Protein AF-A0A1H4GL69-F1 (afdb_monomer_lite)

Sequence (78 aa):
MIHLYIDTNAYLTFYHMSSDDLEELKKLDVLIKDKRIKLYLPQQTIDEFRRNREVKIADALKRFKEEKLTNQFLELLT

Radius of gyration: 17.4 Å; chains: 1; bounding box: 43×30×40 Å

Foldseek 3Di:
DAEDEDALVNVLCVLVDDPVRVVVVVVVVVCVVVVVYDYDDDPVSVVVNVVCVVVSNVVSVVVVVVVVVVVVVVVVVD

Structure (mmCIF, N/CA/C/O backbone):
data_AF-A0A1H4GL69-F1
#
_entry.id   AF-A0A1H4GL69-F1
#
loop_
_atom_site.group_PDB
_atom_site.id
_atom_site.type_symbol
_atom_site.label_atom_id
_atom_site.label_alt_id
_atom_site.label_comp_id
_atom_site.label_asym_id
_atom_site.label_entity_id
_atom_site.label_seq_id
_atom_site.pdbx_PDB_ins_code
_atom_site.Cartn_x
_atom_site.Cartn_y
_atom_site.Cartn_z
_atom_site.occupancy
_atom_site.B_iso_or_equiv
_atom_site.auth_seq_id
_atom_site.auth_comp_id
_atom_site.auth_asym_id
_atom_site.auth_atom_id
_atom_site.pdbx_PDB_model_num
ATOM 1 N N . MET A 1 1 ? -4.896 0.582 20.919 1.00 87.06 1 MET A N 1
ATOM 2 C CA . MET A 1 1 ? -5.168 0.663 19.470 1.00 87.06 1 MET A CA 1
ATOM 3 C C . MET A 1 1 ? -4.181 1.644 18.871 1.00 87.06 1 MET A C 1
ATOM 5 O O . MET A 1 1 ? -4.071 2.748 19.386 1.00 87.06 1 MET A O 1
ATOM 9 N N . ILE A 1 2 ? -3.415 1.211 17.874 1.00 96.19 2 ILE A N 1
ATOM 10 C CA . ILE A 1 2 ? -2.362 2.005 17.236 1.00 96.19 2 ILE A CA 1
ATOM 11 C C . ILE A 1 2 ? -2.941 2.682 15.996 1.00 96.19 2 ILE A C 1
ATOM 13 O O . ILE A 1 2 ? -3.688 2.071 15.236 1.00 96.19 2 ILE A O 1
ATOM 17 N N . HIS A 1 3 ? -2.590 3.945 15.798 1.00 96.31 3 HIS A N 1
ATOM 18 C CA . HIS A 1 3 ? -2.958 4.724 14.626 1.00 96.31 3 HIS A CA 1
ATOM 19 C C . HIS A 1 3 ? -1.749 4.809 13.707 1.00 96.31 3 HIS A C 1
ATOM 21 O O . HIS A 1 3 ? -0.706 5.309 14.118 1.00 96.31 3 HIS A O 1
ATOM 27 N N . LEU A 1 4 ? -1.886 4.289 12.491 1.00 95.06 4 LEU A N 1
ATOM 28 C CA . LEU A 1 4 ? -0.787 4.194 11.542 1.00 95.06 4 LEU A CA 1
ATOM 29 C C . LEU A 1 4 ? -1.127 4.970 10.275 1.00 95.06 4 LEU A C 1
ATOM 31 O O . LEU A 1 4 ? -2.227 4.853 9.739 1.00 95.06 4 LEU A O 1
ATOM 35 N N . TYR A 1 5 ? -0.159 5.733 9.794 1.00 95.12 5 TYR A N 1
ATOM 36 C CA . TYR A 1 5 ? -0.137 6.299 8.455 1.00 95.12 5 TYR A CA 1
ATOM 37 C C . TYR A 1 5 ? 1.168 5.858 7.797 1.00 95.12 5 TYR A C 1
ATOM 39 O O . TYR A 1 5 ? 2.207 5.822 8.455 1.00 95.12 5 TYR A O 1
ATOM 47 N N . ILE A 1 6 ? 1.100 5.505 6.519 1.00 92.56 6 ILE A N 1
ATOM 48 C CA . ILE A 1 6 ? 2.260 5.119 5.721 1.00 92.56 6 ILE A CA 1
ATOM 49 C C . ILE A 1 6 ? 2.363 6.134 4.592 1.00 92.56 6 ILE A C 1
ATOM 51 O O . ILE A 1 6 ? 1.399 6.350 3.858 1.00 92.56 6 ILE A O 1
ATOM 55 N N . ASP A 1 7 ? 3.526 6.769 4.488 1.00 93.00 7 ASP A N 1
ATOM 56 C CA . ASP A 1 7 ? 3.809 7.711 3.414 1.00 93.00 7 ASP A CA 1
ATOM 57 C C . ASP A 1 7 ? 3.856 7.010 2.052 1.00 93.00 7 ASP A C 1
ATOM 59 O O . ASP A 1 7 ? 4.232 5.838 1.947 1.00 93.00 7 ASP A O 1
ATOM 63 N N . THR A 1 8 ? 3.537 7.744 0.988 1.00 91.62 8 THR A N 1
ATOM 64 C CA . THR A 1 8 ? 3.599 7.226 -0.377 1.00 91.62 8 THR A CA 1
ATOM 65 C C . THR A 1 8 ? 4.960 6.612 -0.706 1.00 91.62 8 THR A C 1
ATOM 67 O O . THR A 1 8 ? 5.016 5.549 -1.323 1.00 91.62 8 THR A O 1
ATOM 70 N N . ASN A 1 9 ? 6.065 7.227 -0.276 1.00 88.56 9 ASN A N 1
ATOM 71 C CA . ASN A 1 9 ? 7.400 6.706 -0.566 1.00 88.56 9 ASN A CA 1
ATOM 72 C C . ASN A 1 9 ? 7.646 5.358 0.106 1.00 88.56 9 ASN A C 1
ATOM 74 O O . ASN A 1 9 ? 8.233 4.480 -0.520 1.00 88.56 9 ASN A O 1
ATOM 78 N N . ALA A 1 10 ? 7.146 5.169 1.329 1.00 89.12 10 ALA A N 1
ATOM 79 C CA . ALA A 1 10 ? 7.215 3.885 2.017 1.00 89.12 10 ALA A CA 1
ATOM 80 C C . ALA A 1 10 ? 6.386 2.808 1.299 1.00 89.12 10 ALA A C 1
ATOM 82 O O . ALA A 1 10 ? 6.831 1.674 1.205 1.00 89.12 10 ALA A O 1
ATOM 83 N N . TYR A 1 11 ? 5.234 3.145 0.709 1.00 88.31 11 TYR A N 1
ATOM 84 C CA . TYR A 1 11 ? 4.522 2.195 -0.157 1.00 88.31 11 TYR A CA 1
ATOM 85 C C . TYR A 1 11 ? 5.302 1.853 -1.431 1.00 88.31 11 TYR A C 1
ATOM 87 O O . TYR A 1 11 ? 5.246 0.724 -1.912 1.00 88.31 11 TYR A O 1
ATOM 95 N N . LEU A 1 12 ? 6.016 2.819 -2.013 1.00 86.7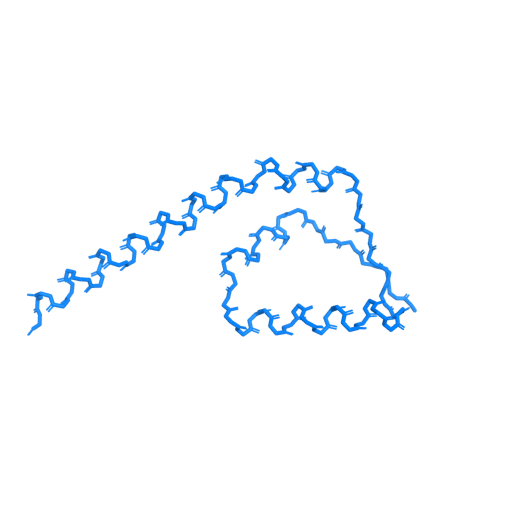5 12 LEU A N 1
ATOM 96 C CA . LEU A 1 12 ? 6.779 2.598 -3.242 1.00 86.75 12 LEU A CA 1
ATOM 97 C C . LEU A 1 12 ? 8.028 1.736 -3.018 1.00 86.75 12 LEU A C 1
ATOM 99 O O . LEU A 1 12 ? 8.459 1.072 -3.961 1.00 86.75 12 LEU A O 1
ATOM 103 N N . THR A 1 13 ? 8.592 1.689 -1.804 1.00 84.75 13 THR A N 1
ATOM 104 C CA . THR A 1 13 ? 9.710 0.774 -1.511 1.00 84.75 13 THR A CA 1
ATOM 105 C C . THR A 1 13 ? 9.302 -0.694 -1.625 1.00 84.75 13 THR A C 1
ATOM 107 O O . THR A 1 13 ? 10.162 -1.528 -1.898 1.00 84.75 13 THR A O 1
ATOM 110 N N . PHE A 1 14 ? 8.005 -1.016 -1.539 1.00 81.69 14 PHE A N 1
ATOM 111 C CA . PHE A 1 14 ? 7.506 -2.390 -1.669 1.00 81.69 14 PHE A CA 1
ATOM 112 C C . PHE A 1 14 ? 7.772 -3.002 -3.054 1.00 81.69 14 PHE A C 1
ATOM 114 O O . PHE A 1 14 ? 7.842 -4.219 -3.173 1.00 81.69 14 PHE A O 1
ATOM 121 N N . TYR A 1 15 ? 7.992 -2.193 -4.099 1.00 78.69 15 TYR A N 1
ATOM 122 C CA . TYR A 1 15 ? 8.393 -2.693 -5.427 1.00 78.69 15 TYR A CA 1
ATOM 123 C C . TYR A 1 15 ? 9.841 -3.193 -5.492 1.00 78.69 15 TYR A C 1
ATOM 125 O O . TYR A 1 15 ? 10.229 -3.821 -6.475 1.00 78.69 15 TYR A O 1
ATOM 133 N N . HIS A 1 16 ? 10.644 -2.893 -4.474 1.00 77.19 16 HIS A N 1
ATOM 134 C CA . HIS A 1 16 ? 12.048 -3.289 -4.376 1.00 77.19 16 HIS A CA 1
ATOM 135 C C . HIS A 1 16 ? 12.308 -4.241 -3.203 1.00 77.19 16 HIS A C 1
ATOM 137 O O . HIS A 1 16 ? 13.460 -4.574 -2.938 1.00 77.19 16 HIS A O 1
ATOM 143 N N . MET A 1 17 ? 11.257 -4.645 -2.489 1.00 77.00 17 MET A N 1
ATOM 144 C CA . MET A 1 17 ? 11.347 -5.540 -1.341 1.00 77.00 17 MET A CA 1
ATOM 145 C C . MET A 1 17 ? 11.627 -6.982 -1.774 1.00 77.00 17 MET A C 1
ATOM 147 O O . MET A 1 17 ? 11.104 -7.459 -2.783 1.00 77.00 17 MET A O 1
ATOM 151 N N . SER A 1 18 ? 12.457 -7.670 -0.992 1.00 75.25 18 SER A N 1
ATOM 152 C CA . SER A 1 18 ? 12.731 -9.098 -1.149 1.00 75.25 18 SER A CA 1
ATOM 153 C C . SER A 1 18 ? 11.538 -9.948 -0.691 1.00 75.25 18 SER A C 1
ATOM 155 O O . SER A 1 18 ? 10.592 -9.443 -0.084 1.00 75.25 18 SER A O 1
ATOM 157 N N . SER A 1 19 ? 11.576 -11.259 -0.952 1.00 73.19 19 SER A N 1
ATOM 158 C CA . SER A 1 19 ? 10.560 -12.196 -0.447 1.00 73.19 19 SER A CA 1
ATOM 159 C C . SER A 1 19 ? 10.390 -12.132 1.071 1.00 73.19 19 SER A C 1
ATOM 161 O O . SER A 1 19 ? 9.277 -12.299 1.563 1.00 73.19 19 SER A O 1
ATOM 163 N N . ASP A 1 20 ? 11.476 -11.859 1.791 1.00 72.94 20 ASP A N 1
ATOM 164 C CA . ASP A 1 20 ? 11.505 -11.859 3.252 1.00 72.94 20 ASP A CA 1
ATOM 165 C C . ASP A 1 20 ? 10.838 -10.593 3.811 1.00 72.94 20 ASP A C 1
ATOM 167 O O . ASP A 1 20 ? 10.084 -10.655 4.784 1.00 72.94 20 ASP A O 1
ATOM 171 N N . ASP A 1 21 ? 11.011 -9.457 3.132 1.00 78.31 21 ASP A N 1
ATOM 172 C CA . ASP A 1 21 ? 10.370 -8.186 3.488 1.00 78.31 21 ASP A CA 1
ATOM 173 C C . ASP A 1 21 ? 8.841 -8.231 3.299 1.00 78.31 21 ASP A C 1
ATOM 175 O O . ASP A 1 21 ? 8.082 -7.593 4.038 1.00 78.31 21 ASP A O 1
ATOM 179 N N . LEU A 1 22 ? 8.358 -9.025 2.336 1.00 80.06 22 LEU A N 1
ATOM 180 C CA . LEU A 1 22 ? 6.923 -9.233 2.115 1.00 80.06 22 LEU A CA 1
ATOM 181 C C . LEU A 1 22 ? 6.251 -9.979 3.280 1.00 80.06 22 LEU A C 1
ATOM 183 O O . LEU A 1 22 ? 5.042 -9.835 3.485 1.00 80.06 22 LEU A O 1
ATOM 187 N N . GLU A 1 23 ? 7.003 -10.753 4.067 1.00 84.81 23 GLU A N 1
ATOM 188 C CA . GLU A 1 23 ? 6.457 -11.486 5.211 1.00 84.81 23 GLU A CA 1
ATOM 189 C C . GLU A 1 23 ? 6.100 -10.543 6.374 1.00 84.81 23 GLU A C 1
ATOM 191 O O . GLU A 1 23 ? 5.093 -10.742 7.059 1.00 84.81 23 GLU A O 1
ATOM 196 N N . GLU A 1 24 ? 6.845 -9.449 6.551 1.00 83.12 24 GLU A N 1
ATOM 197 C CA . GLU A 1 24 ? 6.509 -8.398 7.522 1.00 83.12 24 GLU A CA 1
ATOM 198 C C . GLU A 1 24 ? 5.208 -7.667 7.151 1.00 83.12 24 GLU A C 1
ATOM 200 O O . GLU A 1 24 ? 4.392 -7.349 8.024 1.00 83.12 24 GLU A O 1
ATOM 205 N N . LEU A 1 25 ? 4.934 -7.477 5.855 1.00 86.12 25 LEU A N 1
ATOM 206 C CA . LEU A 1 25 ? 3.668 -6.890 5.396 1.00 86.12 25 LEU A CA 1
ATOM 207 C C . LEU A 1 25 ? 2.461 -7.762 5.744 1.00 86.12 25 LEU A C 1
ATOM 209 O O . LEU A 1 25 ? 1.403 -7.237 6.103 1.00 86.12 25 LEU A O 1
ATOM 213 N N . LYS A 1 26 ? 2.612 -9.091 5.712 1.00 89.56 26 LYS A N 1
ATOM 214 C CA . LYS A 1 26 ? 1.546 -10.003 6.151 1.00 89.56 26 LYS A CA 1
ATOM 215 C C . LYS A 1 26 ? 1.248 -9.848 7.640 1.00 89.56 26 LYS A C 1
ATOM 217 O O . LYS A 1 26 ? 0.084 -9.889 8.033 1.00 89.56 26 LYS A O 1
ATOM 222 N N . LYS A 1 27 ? 2.264 -9.617 8.478 1.00 91.25 27 LYS A N 1
ATOM 223 C CA . LYS A 1 27 ? 2.051 -9.357 9.914 1.00 91.25 27 LYS A CA 1
ATOM 224 C C . LYS A 1 27 ? 1.259 -8.069 10.131 1.00 91.25 27 LYS A C 1
ATOM 226 O O . LYS A 1 27 ? 0.358 -8.043 10.969 1.00 91.25 27 LYS A O 1
ATOM 231 N N . LEU A 1 28 ? 1.550 -7.021 9.357 1.00 91.06 28 LEU A N 1
ATOM 232 C CA . LEU A 1 28 ? 0.785 -5.775 9.403 1.00 91.06 28 LEU A CA 1
ATOM 233 C C . LEU A 1 28 ? -0.692 -5.996 9.027 1.00 91.06 28 LEU A C 1
ATOM 235 O O . LEU A 1 28 ? -1.572 -5.495 9.728 1.00 91.06 28 LEU A O 1
ATOM 239 N N . ASP A 1 29 ? -0.971 -6.781 7.983 1.00 92.88 29 ASP A N 1
ATOM 240 C CA . ASP A 1 29 ? -2.338 -7.135 7.569 1.00 92.88 29 ASP A CA 1
ATOM 241 C C . ASP A 1 29 ? -3.121 -7.848 8.688 1.00 92.88 29 ASP A C 1
ATOM 243 O O . ASP A 1 29 ? -4.257 -7.471 8.991 1.00 92.88 29 ASP A O 1
ATOM 247 N N . VAL A 1 30 ? -2.495 -8.805 9.384 1.00 96.44 30 VAL A N 1
ATOM 248 C CA . VAL A 1 30 ? -3.103 -9.484 10.546 1.00 96.44 30 VAL A CA 1
ATOM 249 C C . VAL A 1 30 ? -3.458 -8.483 11.650 1.00 96.44 30 VAL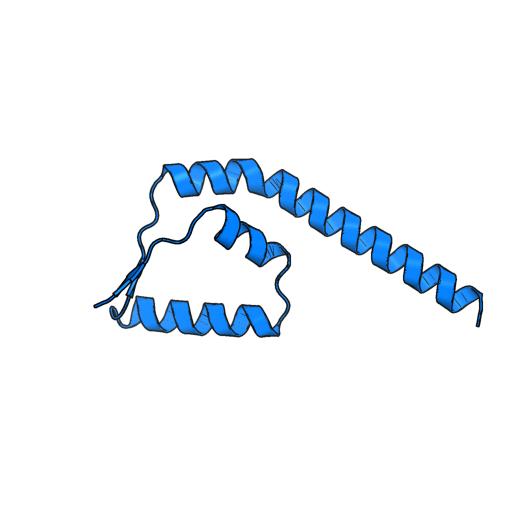 A C 1
ATOM 251 O O . VAL A 1 30 ? -4.582 -8.479 12.148 1.00 96.44 30 VAL A O 1
ATOM 254 N N . LEU A 1 31 ? -2.545 -7.572 11.998 1.00 95.94 31 LEU A N 1
ATOM 255 C CA . LEU A 1 31 ? -2.779 -6.580 13.055 1.00 95.94 31 LEU A CA 1
ATOM 256 C C . LEU A 1 31 ? -3.891 -5.573 12.711 1.00 95.94 31 LEU A C 1
ATOM 258 O O . LEU A 1 31 ? -4.571 -5.073 13.616 1.00 95.94 31 LEU A O 1
ATOM 262 N N . ILE A 1 32 ? -4.081 -5.266 11.424 1.00 95.25 32 ILE A N 1
ATOM 263 C CA . ILE A 1 32 ? -5.192 -4.437 10.937 1.00 95.25 32 ILE A CA 1
ATOM 264 C C . ILE A 1 32 ? -6.514 -5.209 11.046 1.00 95.25 32 ILE A C 1
ATOM 266 O O . ILE A 1 32 ? -7.490 -4.672 11.577 1.00 95.25 32 ILE A O 1
ATOM 270 N N . LYS A 1 33 ? -6.545 -6.474 10.606 1.00 95.38 33 LYS A N 1
ATOM 271 C CA . LYS A 1 33 ? -7.729 -7.352 10.695 1.00 95.38 33 LYS A CA 1
ATOM 272 C C . LYS A 1 33 ? -8.180 -7.575 12.137 1.00 95.38 33 LYS A C 1
ATOM 274 O O . LYS A 1 33 ? -9.372 -7.479 12.424 1.00 95.38 33 LYS A O 1
ATOM 279 N N . ASP A 1 34 ? -7.226 -7.732 13.050 1.00 96.94 34 ASP A N 1
ATOM 280 C CA . ASP A 1 34 ? -7.464 -7.849 14.493 1.00 96.94 34 ASP A CA 1
ATOM 281 C C . ASP A 1 34 ? -7.889 -6.522 15.153 1.00 96.94 34 ASP A C 1
ATOM 283 O O . ASP A 1 34 ? -8.057 -6.451 16.371 1.00 96.94 34 ASP A O 1
ATOM 287 N N . LYS A 1 35 ? -8.048 -5.438 14.376 1.00 95.31 35 LYS A N 1
ATOM 288 C CA . LYS A 1 35 ? -8.404 -4.086 14.847 1.00 95.31 35 LYS A CA 1
ATOM 289 C C . LYS A 1 35 ? -7.421 -3.518 15.877 1.00 95.31 35 LYS A C 1
ATOM 291 O O . LYS A 1 35 ? -7.748 -2.595 16.625 1.00 95.31 35 LYS A O 1
ATOM 296 N N . ARG A 1 36 ? -6.191 -4.040 15.919 1.00 97.00 36 ARG A N 1
ATOM 297 C CA . ARG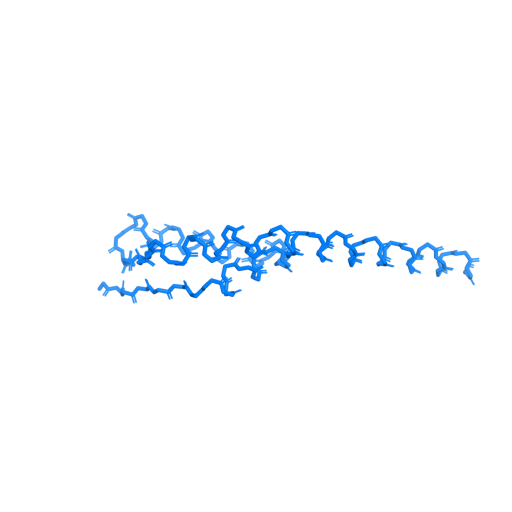 A 1 36 ? -5.117 -3.531 16.784 1.00 97.00 36 ARG A CA 1
ATOM 298 C C . ARG A 1 36 ? -4.476 -2.287 16.181 1.00 97.00 36 ARG A C 1
ATOM 300 O O . ARG A 1 36 ? -4.070 -1.398 16.937 1.00 97.00 36 ARG A O 1
ATOM 307 N N . ILE A 1 37 ? -4.436 -2.219 14.850 1.00 97.19 37 ILE A N 1
ATOM 308 C CA . ILE A 1 37 ? -3.976 -1.074 14.062 1.00 97.19 37 ILE A CA 1
ATOM 309 C C . ILE A 1 37 ? -5.143 -0.506 13.251 1.00 97.19 37 ILE A C 1
ATOM 311 O O . ILE A 1 37 ? -5.830 -1.227 12.533 1.00 97.19 37 ILE A O 1
ATOM 315 N N . LYS A 1 38 ? -5.324 0.812 13.324 1.00 96.56 38 LYS A N 1
ATOM 316 C CA . LYS A 1 38 ? -6.148 1.577 12.390 1.00 96.56 38 LYS A CA 1
ATOM 317 C C . LYS A 1 38 ? -5.226 2.266 11.391 1.00 96.56 38 LYS A C 1
ATOM 319 O O . LYS A 1 38 ? -4.556 3.239 11.742 1.00 96.56 38 LYS A O 1
ATOM 324 N N . LEU A 1 39 ? -5.197 1.744 10.170 1.00 94.81 39 LEU A N 1
ATOM 325 C CA . LEU A 1 39 ? -4.445 2.323 9.064 1.00 94.81 39 LEU A CA 1
ATOM 326 C C . LEU A 1 39 ? -5.258 3.449 8.416 1.00 94.81 39 LEU A C 1
ATOM 328 O O . LEU A 1 39 ? -6.413 3.253 8.036 1.00 94.81 39 LEU A O 1
ATOM 332 N N . TYR A 1 40 ? -4.650 4.622 8.288 1.00 96.25 40 TYR A N 1
ATOM 333 C CA . TYR A 1 40 ? -5.203 5.741 7.539 1.00 96.25 40 TYR A CA 1
ATOM 334 C C . TYR A 1 40 ? -4.619 5.759 6.134 1.00 96.25 40 TYR A C 1
ATOM 336 O O . TYR A 1 40 ? -3.401 5.734 5.961 1.00 96.25 40 TYR A O 1
ATOM 344 N N . LEU A 1 41 ? -5.502 5.854 5.142 1.00 94.94 41 LEU A N 1
ATOM 345 C CA . LEU A 1 41 ? -5.128 5.975 3.740 1.00 94.94 41 LEU A CA 1
ATOM 346 C C . LEU A 1 41 ? -5.861 7.174 3.112 1.00 94.94 41 LEU A C 1
ATOM 348 O O . LEU A 1 41 ? -6.942 7.008 2.547 1.00 94.94 41 LEU A O 1
ATOM 352 N N . PRO A 1 42 ? -5.323 8.397 3.269 1.00 96.25 42 PRO A N 1
ATOM 353 C CA . PRO A 1 42 ? -5.855 9.597 2.633 1.00 96.25 42 PRO A CA 1
ATOM 354 C C . PRO A 1 42 ? -5.860 9.483 1.105 1.00 96.25 42 PRO A C 1
ATOM 356 O O . PRO A 1 42 ? -4.970 8.869 0.514 1.00 96.25 42 PRO A O 1
ATOM 359 N N . GLN A 1 43 ? -6.810 10.158 0.455 1.00 95.69 43 GLN A N 1
ATOM 360 C CA . GLN A 1 43 ? -6.907 10.171 -1.009 1.00 95.69 43 GLN A CA 1
ATOM 361 C C . GLN A 1 43 ? -5.630 10.712 -1.671 1.00 95.69 43 GLN A C 1
ATOM 363 O O . GLN A 1 43 ? -5.162 10.143 -2.651 1.00 95.69 43 GLN A O 1
ATOM 368 N N . GLN A 1 44 ? -5.007 11.735 -1.077 1.00 94.31 44 GLN A N 1
ATOM 369 C CA . GLN A 1 44 ? -3.741 12.295 -1.557 1.00 94.31 44 GLN A CA 1
ATOM 370 C C . GLN A 1 44 ? -2.631 11.236 -1.662 1.00 94.31 44 GLN A C 1
ATOM 372 O O . GLN A 1 44 ? -1.910 11.207 -2.657 1.00 94.31 44 GLN A O 1
ATOM 377 N N . THR A 1 45 ? -2.522 10.344 -0.675 1.00 95.00 45 THR A N 1
ATOM 378 C CA . THR A 1 45 ? -1.548 9.241 -0.678 1.00 95.00 45 THR A CA 1
ATOM 379 C C . THR A 1 45 ? -1.839 8.258 -1.810 1.00 95.00 45 THR A C 1
ATOM 381 O O . THR A 1 45 ? -0.925 7.803 -2.490 1.00 95.00 45 THR A O 1
ATOM 384 N N . ILE A 1 46 ? -3.118 7.959 -2.066 1.00 93.69 46 ILE A N 1
ATOM 385 C CA . ILE A 1 46 ? -3.532 7.093 -3.181 1.00 93.69 46 ILE A CA 1
ATOM 386 C C . ILE A 1 46 ? -3.164 7.733 -4.525 1.00 93.69 46 ILE A C 1
ATOM 388 O O . ILE A 1 46 ? -2.641 7.053 -5.411 1.00 93.69 46 ILE A O 1
ATOM 392 N N . ASP A 1 47 ? -3.425 9.028 -4.683 1.00 94.00 47 ASP A N 1
ATOM 393 C CA . ASP A 1 47 ? -3.180 9.756 -5.928 1.00 94.00 47 ASP A CA 1
ATOM 394 C C . ASP A 1 47 ? -1.682 9.889 -6.216 1.00 94.00 47 ASP A C 1
ATOM 396 O O . ASP A 1 47 ? -1.232 9.638 -7.337 1.00 94.00 47 ASP A O 1
ATOM 400 N N . GLU A 1 48 ? -0.888 10.217 -5.195 1.00 92.62 48 GLU A N 1
ATOM 401 C CA . GLU A 1 48 ? 0.567 10.258 -5.297 1.00 92.62 48 GLU A CA 1
ATOM 402 C C . GLU A 1 48 ? 1.148 8.874 -5.593 1.00 92.62 48 GLU A C 1
ATOM 404 O O . GLU A 1 48 ? 2.003 8.745 -6.472 1.00 92.62 48 GLU A O 1
ATOM 409 N N . PHE A 1 49 ? 0.643 7.827 -4.930 1.00 92.44 49 PHE A N 1
ATOM 410 C CA . PHE A 1 49 ? 1.082 6.459 -5.185 1.00 92.44 49 PHE A CA 1
ATOM 411 C C . PHE A 1 49 ? 0.815 6.077 -6.637 1.00 92.44 49 PHE A C 1
ATOM 413 O O . PHE A 1 49 ? 1.717 5.600 -7.318 1.00 92.44 49 PHE A O 1
ATOM 420 N N . ARG A 1 50 ? -0.396 6.337 -7.149 1.00 89.69 50 ARG A N 1
ATOM 421 C CA . ARG A 1 50 ? -0.763 6.050 -8.544 1.00 89.69 50 ARG A CA 1
ATOM 422 C C . ARG A 1 50 ? 0.116 6.802 -9.539 1.00 89.69 50 ARG A C 1
ATOM 424 O O . ARG A 1 50 ? 0.573 6.179 -10.492 1.00 89.69 50 ARG A O 1
ATOM 431 N N . ARG A 1 51 ? 0.382 8.091 -9.303 1.00 88.56 51 ARG A N 1
ATOM 432 C CA . ARG A 1 51 ? 1.237 8.921 -10.169 1.00 88.56 51 ARG A CA 1
ATOM 433 C C . ARG A 1 51 ? 2.680 8.418 -10.210 1.00 88.56 51 ARG A C 1
ATOM 435 O O . ARG A 1 51 ? 3.275 8.339 -11.277 1.00 88.56 51 ARG A O 1
ATOM 442 N N . ASN A 1 52 ? 3.237 8.064 -9.056 1.00 88.25 52 ASN A N 1
ATOM 443 C CA . ASN A 1 52 ? 4.643 7.680 -8.947 1.00 88.25 52 ASN A CA 1
ATOM 444 C C . ASN A 1 52 ? 4.882 6.195 -9.287 1.00 88.25 52 ASN A C 1
ATOM 446 O O . ASN A 1 52 ? 6.020 5.801 -9.554 1.00 88.25 52 ASN A O 1
ATOM 450 N N . ARG A 1 53 ? 3.825 5.367 -9.297 1.00 83.88 53 ARG A N 1
ATOM 451 C CA . ARG A 1 53 ? 3.904 3.916 -9.525 1.00 83.88 53 ARG A CA 1
ATOM 452 C C . ARG A 1 53 ? 4.569 3.562 -10.850 1.00 83.88 53 ARG A C 1
ATOM 454 O O . ARG A 1 53 ? 5.442 2.702 -10.871 1.00 83.88 53 ARG A O 1
ATOM 461 N N . GLU A 1 54 ? 4.156 4.190 -11.947 1.00 80.88 54 GLU A N 1
ATOM 462 C CA . GLU A 1 54 ? 4.652 3.837 -13.287 1.00 80.88 54 GLU A CA 1
ATOM 463 C C . GLU A 1 54 ? 6.151 4.101 -13.426 1.00 80.88 54 GLU A C 1
ATOM 465 O O . GLU A 1 54 ? 6.884 3.247 -13.921 1.00 80.88 54 GLU A O 1
ATOM 470 N N . VAL A 1 55 ? 6.615 5.232 -12.888 1.00 81.12 55 VAL A N 1
ATOM 471 C CA . VAL A 1 55 ? 8.039 5.584 -12.850 1.00 81.12 55 VAL A CA 1
ATOM 472 C C . VAL A 1 55 ? 8.827 4.553 -12.040 1.00 81.12 55 VAL A C 1
ATOM 474 O O . VAL A 1 55 ? 9.847 4.054 -12.506 1.00 81.12 55 VAL A O 1
ATOM 477 N N . LYS A 1 56 ?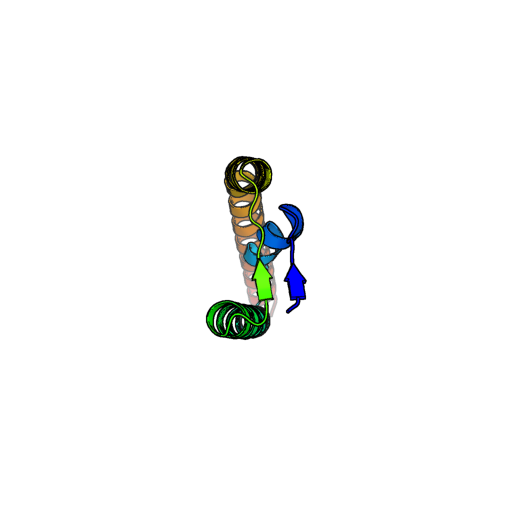 8.331 4.155 -10.860 1.00 80.38 56 LYS A N 1
ATOM 478 C CA . LYS A 1 56 ? 9.023 3.175 -10.007 1.00 80.38 56 LYS A CA 1
ATOM 479 C C . LYS A 1 56 ? 9.065 1.769 -10.595 1.00 80.38 56 LYS A C 1
ATOM 481 O O . LYS A 1 56 ? 10.086 1.097 -10.475 1.00 80.38 56 LYS A O 1
ATOM 486 N N . ILE A 1 57 ? 8.002 1.335 -11.271 1.00 77.50 57 ILE A N 1
ATOM 487 C CA . ILE A 1 57 ? 7.995 0.053 -11.988 1.00 77.50 57 ILE A CA 1
ATOM 488 C C . ILE A 1 57 ? 8.996 0.085 -13.149 1.00 77.50 57 ILE A C 1
ATOM 490 O O . ILE A 1 57 ? 9.756 -0.867 -13.322 1.00 77.50 57 ILE A O 1
ATOM 494 N N . ALA A 1 58 ? 9.032 1.174 -13.924 1.00 81.50 58 ALA A N 1
ATOM 495 C CA . ALA A 1 58 ? 9.991 1.328 -15.016 1.00 81.50 58 ALA A CA 1
ATOM 496 C C . ALA A 1 58 ? 11.446 1.285 -14.512 1.00 81.50 58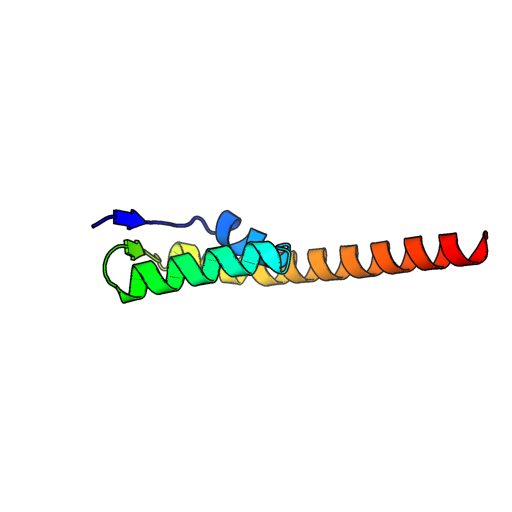 ALA A C 1
ATOM 498 O O . ALA A 1 58 ? 12.268 0.568 -15.087 1.00 81.50 58 ALA A O 1
ATOM 499 N N . ASP A 1 59 ? 11.742 1.968 -13.402 1.00 82.25 59 ASP A N 1
ATOM 500 C CA . ASP A 1 59 ? 13.056 1.935 -12.751 1.00 82.25 59 ASP A CA 1
ATOM 501 C C . ASP A 1 59 ? 13.426 0.523 -12.267 1.00 82.25 59 ASP A C 1
ATOM 503 O O . ASP A 1 59 ? 14.536 0.052 -12.522 1.00 82.25 59 ASP A O 1
ATOM 507 N N . ALA A 1 60 ? 12.503 -0.185 -11.604 1.00 78.50 60 ALA A N 1
ATOM 508 C CA . ALA A 1 60 ? 12.730 -1.553 -11.130 1.00 78.50 60 ALA A CA 1
ATOM 509 C C . ALA A 1 60 ? 13.040 -2.518 -12.288 1.00 78.50 60 ALA A C 1
ATOM 511 O O . ALA A 1 60 ? 13.997 -3.290 -12.225 1.00 78.50 60 ALA A O 1
ATOM 512 N N . LEU A 1 61 ? 12.272 -2.431 -13.380 1.00 81.12 61 LEU A N 1
ATOM 513 C CA . LEU A 1 61 ? 12.487 -3.240 -14.582 1.00 81.12 61 LEU A CA 1
ATOM 514 C C . LEU A 1 61 ? 13.820 -2.925 -15.264 1.00 81.12 61 LEU A C 1
ATOM 516 O O . LEU A 1 61 ? 14.466 -3.832 -15.791 1.00 81.12 61 LEU A O 1
ATOM 520 N N . LYS A 1 62 ? 14.234 -1.654 -15.270 1.00 81.88 62 LYS A N 1
ATOM 521 C CA . LYS A 1 62 ? 15.529 -1.244 -15.812 1.00 81.88 62 LYS A CA 1
ATOM 522 C C . LYS A 1 62 ? 16.676 -1.867 -15.014 1.00 81.88 62 LYS A C 1
ATOM 524 O O . LYS A 1 62 ? 17.518 -2.525 -15.618 1.00 81.88 62 LYS A O 1
ATOM 529 N N . ARG A 1 63 ? 16.656 -1.751 -13.681 1.00 77.50 63 ARG A N 1
ATOM 530 C CA . ARG A 1 63 ? 17.688 -2.337 -12.804 1.00 77.50 63 ARG A CA 1
ATOM 531 C C . ARG A 1 63 ? 17.763 -3.856 -12.946 1.00 77.50 63 ARG A C 1
ATOM 533 O O . ARG A 1 63 ? 18.848 -4.391 -13.125 1.00 77.50 63 ARG A O 1
ATOM 540 N N . PHE A 1 64 ? 16.618 -4.537 -12.997 1.00 77.38 64 PHE A N 1
ATOM 541 C CA . PHE A 1 64 ? 16.578 -5.985 -13.224 1.00 77.38 64 PHE A CA 1
ATOM 542 C C . PHE A 1 64 ? 17.215 -6.403 -14.564 1.00 77.38 64 PHE A C 1
ATOM 544 O O . PHE A 1 64 ? 17.902 -7.423 -14.648 1.00 77.38 64 PHE A O 1
ATOM 551 N N . LYS A 1 65 ? 17.011 -5.619 -15.635 1.00 75.88 65 LYS A N 1
ATOM 552 C CA . LYS A 1 65 ? 17.672 -5.861 -16.930 1.00 75.88 65 LYS A CA 1
ATOM 553 C C . LYS A 1 65 ? 19.182 -5.631 -16.851 1.00 75.88 65 LYS A C 1
ATOM 555 O O . LYS A 1 65 ? 19.934 -6.435 -17.395 1.00 75.88 65 LYS A O 1
ATOM 560 N N . GLU A 1 66 ? 19.610 -4.558 -16.194 1.00 77.00 66 GLU A N 1
ATOM 561 C CA . GLU A 1 66 ? 21.028 -4.222 -16.008 1.00 77.00 66 GLU A CA 1
ATOM 562 C C . GLU A 1 66 ? 21.762 -5.288 -15.173 1.00 77.00 66 GLU A C 1
ATOM 564 O O . GLU A 1 66 ? 22.849 -5.726 -15.552 1.00 77.00 66 GLU A O 1
ATOM 569 N N . GLU A 1 67 ? 21.145 -5.793 -14.102 1.00 73.62 67 GLU A N 1
ATOM 570 C CA . GLU A 1 67 ? 21.681 -6.895 -13.290 1.00 73.62 67 GLU A CA 1
ATOM 571 C C . GLU A 1 67 ? 21.844 -8.187 -14.108 1.00 73.62 67 GLU A C 1
ATOM 573 O O . GLU A 1 67 ? 22.893 -8.829 -14.048 1.00 73.62 67 GLU A O 1
ATOM 578 N N . LYS A 1 68 ? 20.859 -8.541 -14.949 1.00 67.12 68 LYS A N 1
ATOM 579 C CA . LYS A 1 68 ? 20.976 -9.696 -15.860 1.00 67.12 68 LYS A CA 1
ATOM 580 C C . LYS A 1 68 ? 22.114 -9.552 -16.870 1.00 67.12 68 LYS A C 1
ATOM 582 O O . LYS A 1 68 ? 22.840 -10.517 -17.092 1.00 67.12 68 LYS A O 1
ATOM 587 N N . LEU A 1 69 ? 22.260 -8.373 -17.477 1.00 64.56 69 LEU A N 1
ATOM 588 C CA . LEU A 1 69 ? 23.337 -8.084 -18.433 1.00 64.56 69 LEU A CA 1
ATOM 589 C C . LEU A 1 69 ? 24.719 -8.212 -17.784 1.00 64.56 69 LEU A C 1
ATOM 591 O O . LEU A 1 69 ? 25.638 -8.761 -18.386 1.00 64.56 69 LEU A O 1
ATOM 595 N N . THR A 1 70 ? 24.847 -7.745 -16.543 1.00 66.50 70 THR A N 1
ATOM 596 C CA . THR A 1 70 ? 26.105 -7.807 -15.791 1.00 66.50 70 THR A CA 1
ATOM 597 C C . THR A 1 70 ? 26.481 -9.253 -15.458 1.00 66.50 70 THR A C 1
ATOM 599 O O . THR A 1 70 ? 27.621 -9.654 -15.676 1.00 66.50 70 THR A O 1
ATOM 602 N N . ASN A 1 71 ? 25.517 -10.067 -15.016 1.00 63.03 71 ASN A N 1
ATOM 603 C CA . ASN A 1 71 ? 25.765 -11.476 -14.694 1.00 63.03 71 ASN A CA 1
ATOM 604 C C . ASN A 1 71 ? 26.112 -12.317 -15.936 1.00 63.03 71 ASN A C 1
ATOM 606 O O . ASN A 1 71 ? 27.046 -13.111 -15.881 1.00 63.03 71 ASN A O 1
ATOM 610 N N . GLN A 1 72 ? 25.445 -12.095 -17.077 1.00 61.50 72 GLN A N 1
ATOM 611 C CA . GLN A 1 72 ? 25.780 -12.792 -18.330 1.00 61.50 72 GLN A CA 1
ATOM 612 C C . GLN A 1 72 ? 27.188 -12.465 -18.842 1.00 61.50 72 GLN A C 1
ATOM 614 O O . GLN A 1 72 ? 27.854 -13.329 -19.404 1.00 61.50 72 GLN A O 1
ATOM 619 N N . PHE A 1 73 ? 27.6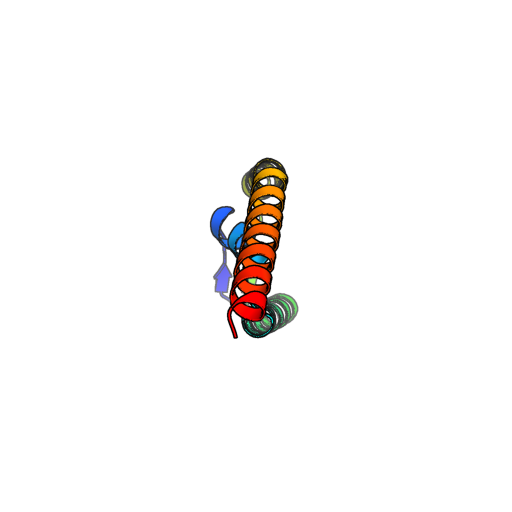53 -11.225 -18.666 1.00 60.28 73 PHE A N 1
ATOM 620 C CA . PHE A 1 73 ? 29.011 -10.849 -19.059 1.00 60.28 73 PHE A CA 1
ATOM 621 C C . PHE A 1 73 ? 30.073 -11.525 -18.181 1.00 60.28 73 PHE A C 1
ATOM 623 O O . PHE A 1 73 ? 31.111 -11.941 -18.689 1.00 60.28 73 PHE A O 1
ATOM 630 N N . LEU A 1 74 ? 29.806 -11.669 -16.880 1.00 65.19 74 LEU A N 1
ATOM 631 C CA . LEU A 1 74 ? 30.713 -12.343 -15.950 1.00 65.19 74 LEU A CA 1
ATOM 632 C C . LEU A 1 74 ? 30.819 -13.849 -16.232 1.00 65.19 74 LEU A C 1
ATOM 634 O O . LEU A 1 74 ? 31.924 -14.376 -16.206 1.00 65.19 74 LEU A O 1
ATOM 638 N N . GLU A 1 75 ? 29.714 -14.516 -16.585 1.00 62.72 75 GLU A N 1
ATOM 639 C CA . GLU A 1 75 ? 29.706 -15.941 -16.964 1.00 62.72 75 GLU A CA 1
ATOM 640 C C . GLU A 1 75 ? 30.503 -16.240 -18.246 1.00 62.72 75 GLU A C 1
ATOM 642 O O . GLU A 1 75 ? 31.015 -17.342 -18.399 1.00 62.72 75 GLU A O 1
ATOM 647 N N . LEU A 1 76 ? 30.643 -15.273 -19.161 1.00 62.56 76 LEU A N 1
ATOM 648 C CA . LEU A 1 76 ? 31.438 -15.427 -20.391 1.00 62.56 76 LEU A CA 1
ATOM 649 C C . LEU A 1 76 ? 32.954 -15.266 -20.172 1.00 62.56 76 LEU A C 1
ATOM 651 O O . LEU A 1 76 ? 33.730 -15.567 -21.080 1.00 62.56 76 LEU A O 1
ATOM 655 N N . LEU A 1 77 ? 33.378 -14.756 -19.011 1.00 57.00 77 LEU A N 1
ATOM 656 C CA . LEU A 1 77 ? 34.784 -14.501 -18.664 1.00 57.00 77 LEU A CA 1
ATOM 657 C C . LEU A 1 77 ? 35.393 -15.561 -17.723 1.00 57.00 77 LEU A C 1
ATOM 659 O O . LEU A 1 77 ? 36.574 -15.454 -17.386 1.00 57.00 77 LEU A O 1
ATOM 663 N N . THR A 1 78 ? 34.614 -16.565 -17.318 1.00 49.75 78 THR A N 1
ATOM 664 C CA . THR A 1 78 ? 35.018 -17.725 -16.495 1.00 49.75 78 THR A CA 1
ATOM 665 C C . THR A 1 78 ? 34.905 -19.018 -17.277 1.00 49.75 78 THR A C 1
ATOM 667 O O . THR A 1 78 ? 35.815 -19.862 -17.125 1.00 49.75 78 THR A O 1
#

pLDDT: mean 83.85, std 11.49, range [49.75, 97.19]

InterPro domains:
  IPR032557 PIN domain (DUF4935) [PF16289] (4-71)

Organism: NCBI:txid408074

Secondary structure (DSSP, 8-state):
-EEEE--HHHHHHGGG--TTHHHHHHHHHHHHHTTSEEEE--HHHHHHHHHHHHHHHHHHHHHHHHHHHHHHHHHTT-